Protein AF-A0AAN7VJ50-F1 (afdb_monomer)

InterPro domains:
  IPR027806 Harbinger transposase-derived nuclease domain [PF13359] (2-103)

Foldseek 3Di:
DDDDDPDDDDPVNCLCPDPNVVCVVVVNNFDQFDADVPDPDRDGDDPDDVVCVVVVVVVVVVVVVVVLVLVVLCVVPVVSVDPDPDDPVCVVVVVVVSVVVVVVVVVVVCVVPPPVVCVVVVVVVVCVPPDDD

Organism: NCBI:txid417401

Solvent-accessible surface area (backbone atoms only — not comparable to full-atom values): 8262 Å² total; per-residue (Å²): 136,90,84,84,83,86,83,90,74,55,71,67,58,51,39,60,71,31,74,65,34,47,28,51,77,68,59,65,66,41,70,77,66,51,64,45,92,96,46,92,57,69,48,78,68,69,90,78,55,74,80,53,49,59,54,52,51,52,51,55,50,52,49,52,54,51,49,58,51,50,51,53,48,30,72,76,38,62,70,69,75,45,92,71,97,66,60,80,88,53,48,60,57,53,52,52,50,51,52,53,49,51,51,50,56,47,53,57,46,39,75,70,64,40,71,72,56,52,58,54,55,49,50,48,60,60,52,75,57,84,78,82,133

Radius of gyration: 24.89 Å; Cα contacts (8 Å, |Δi|>4): 48; chains: 1; bounding box: 64×30×52 Å

Secondary structure (DSSP, 8-state):
------SS--HHHHHHHSHHHHHHHTT-SSPPPEEPTT---EEPP----HHHHHHHHHHHHHHHHHHHHHHHHHHH-GGGGS-----HHHHHHHHHHHHHHHHHHHHHHHHHH-HHHHHHHHHHHHHSS----

pLDDT: mean 70.0, std 12.89, range [34.59, 89.75]

Mean predicted aligned error: 17.77 Å

Sequence (133 aa):
MDVGSYGKEDDAGIFQRSTLGKMFNNGTLLPPPRKLPNSDCVLPHVFVDNSNAIFNYRLCRARRTSENTFDLLAQVFRIIYTPINLLPETVDDVIIVSCCFHNLLRDAYISKAGPSYYHEHYQTLCKIHPQTI

Structure (mmCIF, N/CA/C/O backbone):
data_AF-A0AAN7VJ50-F1
#
_entry.id   AF-A0AAN7VJ50-F1
#
loop_
_atom_site.group_PDB
_atom_site.id
_atom_site.type_symbol
_atom_site.label_atom_id
_atom_site.label_alt_id
_atom_site.label_comp_id
_atom_site.label_asym_id
_atom_site.label_entity_id
_atom_site.label_seq_id
_atom_site.pdbx_PDB_ins_code
_atom_site.Cartn_x
_atom_site.Cartn_y
_atom_site.Cartn_z
_atom_site.occupancy
_atom_site.B_iso_or_equiv
_atom_site.auth_seq_id
_atom_site.auth_comp_id
_atom_site.auth_asym_id
_atom_site.auth_atom_id
_atom_site.pdbx_PDB_model_num
ATOM 1 N N . MET A 1 1 ? -29.283 -15.194 29.850 1.00 37.16 1 MET A N 1
ATOM 2 C CA . MET A 1 1 ? -29.017 -15.455 28.424 1.00 37.16 1 MET A CA 1
ATOM 3 C C . MET A 1 1 ? -30.372 -15.607 27.780 1.00 37.16 1 MET A C 1
ATOM 5 O O . MET A 1 1 ? -31.016 -16.619 28.010 1.00 37.16 1 MET A O 1
ATOM 9 N N . ASP A 1 2 ? -30.847 -14.550 27.136 1.00 34.59 2 ASP A N 1
ATOM 10 C CA . ASP A 1 2 ? -32.119 -14.572 26.419 1.00 34.59 2 ASP A CA 1
ATOM 11 C C . ASP A 1 2 ? -31.796 -15.028 24.994 1.00 34.59 2 ASP A C 1
ATOM 13 O O . ASP A 1 2 ? -31.048 -14.354 24.285 1.00 34.59 2 ASP A O 1
ATOM 17 N N . VAL A 1 3 ? -32.211 -16.242 24.641 1.00 47.03 3 VAL A N 1
ATOM 18 C CA . VAL A 1 3 ? -31.914 -16.862 23.346 1.00 47.03 3 VAL A CA 1
ATOM 19 C C . VAL A 1 3 ? -33.239 -17.074 22.635 1.00 47.03 3 VAL A C 1
ATOM 21 O O . VAL A 1 3 ? -33.975 -18.003 22.960 1.00 47.03 3 VAL A O 1
ATOM 24 N N . GLY A 1 4 ? -33.514 -16.218 21.651 1.00 46.88 4 GLY A N 1
ATOM 25 C CA . GLY A 1 4 ? -34.553 -16.447 20.654 1.00 46.88 4 GLY A CA 1
ATOM 26 C C . GLY A 1 4 ? -35.473 -15.255 20.416 1.00 46.88 4 GLY A C 1
ATOM 27 O O . GLY A 1 4 ? -36.472 -15.091 21.109 1.00 46.88 4 GLY A O 1
ATOM 28 N N . SER A 1 5 ? -35.220 -14.507 19.343 1.00 46.22 5 SER A N 1
ATOM 29 C CA . SER A 1 5 ? -36.291 -13.865 18.578 1.00 46.22 5 SER A CA 1
ATOM 30 C C . SER A 1 5 ? -36.477 -14.636 17.266 1.00 46.22 5 SER A C 1
ATOM 32 O O . SER A 1 5 ? -35.556 -14.823 16.474 1.00 46.22 5 SER A O 1
ATOM 34 N N . TYR A 1 6 ? -37.685 -15.168 17.076 1.00 52.06 6 TYR A N 1
ATOM 35 C CA . TYR A 1 6 ? -38.112 -15.874 15.871 1.00 52.06 6 TYR A CA 1
ATOM 36 C C . TYR A 1 6 ? -38.415 -14.850 14.769 1.00 52.06 6 TYR A C 1
ATOM 38 O O . TYR A 1 6 ? -39.388 -14.115 14.884 1.00 52.06 6 TYR A O 1
ATOM 46 N N . GLY A 1 7 ? -37.605 -14.847 13.707 1.00 56.81 7 GLY A N 1
ATOM 47 C CA . GLY A 1 7 ? -37.962 -14.418 12.348 1.00 56.81 7 GLY A CA 1
ATOM 48 C C . GLY A 1 7 ? -38.482 -12.983 12.147 1.00 56.81 7 GLY A C 1
ATOM 49 O O . GLY A 1 7 ? -39.635 -12.694 12.448 1.00 56.81 7 GLY A O 1
ATOM 50 N N . LYS A 1 8 ? -37.677 -12.172 11.435 1.00 56.34 8 LYS A N 1
ATOM 51 C CA . LYS A 1 8 ? -37.938 -10.827 10.847 1.00 56.34 8 LYS A CA 1
ATOM 52 C C . LYS A 1 8 ? -37.387 -9.601 11.583 1.00 56.34 8 LYS A C 1
ATOM 54 O O . LYS A 1 8 ? -37.680 -8.487 11.157 1.00 56.34 8 LYS A O 1
ATOM 59 N N . GLU A 1 9 ? -36.562 -9.759 12.609 1.00 60.66 9 GLU A N 1
ATOM 60 C CA . GLU A 1 9 ? -35.794 -8.630 13.150 1.00 60.66 9 GLU A CA 1
ATOM 61 C C . GLU A 1 9 ? -34.335 -8.740 12.698 1.00 60.66 9 GLU A C 1
ATOM 63 O O . GLU A 1 9 ? -33.707 -9.775 12.895 1.00 60.66 9 GLU A O 1
ATOM 68 N N . ASP A 1 10 ? -33.833 -7.689 12.042 1.00 65.44 10 ASP A N 1
ATOM 69 C CA . ASP A 1 10 ? -32.419 -7.548 11.682 1.00 65.44 10 ASP A CA 1
ATOM 70 C C . ASP A 1 10 ? -31.571 -7.374 12.954 1.00 65.44 10 ASP A C 1
ATOM 72 O O . ASP A 1 10 ? -32.044 -6.816 13.955 1.00 65.44 10 ASP A O 1
ATOM 76 N N . ASP A 1 11 ? -30.312 -7.806 12.908 1.00 62.66 11 ASP A N 1
ATOM 77 C CA . ASP A 1 11 ? -29.373 -7.752 14.033 1.00 62.66 11 ASP A CA 1
ATOM 78 C C . ASP A 1 11 ? -29.239 -6.320 14.577 1.00 62.66 11 ASP A C 1
ATOM 80 O O . ASP A 1 11 ? -29.097 -6.112 15.784 1.00 62.66 11 ASP A O 1
ATOM 84 N N . ALA A 1 12 ? -29.391 -5.315 13.708 1.00 67.06 12 ALA A N 1
ATOM 85 C CA . ALA A 1 12 ? -29.425 -3.902 14.076 1.00 67.06 12 ALA A CA 1
ATOM 86 C C . ALA A 1 12 ? -30.619 -3.534 14.983 1.00 67.06 12 ALA A C 1
ATOM 88 O O . ALA A 1 12 ? -30.456 -2.806 15.967 1.00 67.06 12 ALA A O 1
ATOM 89 N N . GLY A 1 13 ? -31.815 -4.056 14.691 1.00 73.50 13 GLY A N 1
ATOM 90 C CA . GLY A 1 13 ? -33.026 -3.802 15.479 1.00 73.50 13 GLY A CA 1
ATOM 91 C C . GLY A 1 13 ? -32.992 -4.505 16.838 1.00 73.50 13 GLY A C 1
ATOM 92 O O . GLY A 1 13 ? -33.373 -3.921 17.859 1.00 73.50 13 GLY A O 1
ATOM 93 N N . ILE A 1 14 ? -32.458 -5.729 16.867 1.00 74.31 14 ILE A N 1
ATOM 94 C CA . ILE A 1 14 ? -32.229 -6.491 18.101 1.00 74.31 14 ILE A CA 1
ATOM 95 C C . ILE A 1 14 ? -31.185 -5.777 18.962 1.00 74.31 14 ILE A C 1
ATOM 97 O O . ILE A 1 14 ? -31.412 -5.556 20.155 1.00 74.31 14 ILE A O 1
ATOM 101 N N . PHE A 1 15 ? -30.077 -5.335 18.358 1.00 75.50 15 PHE A N 1
ATOM 102 C CA . PHE A 1 15 ? -29.027 -4.591 19.047 1.00 75.50 15 PHE A CA 1
ATOM 103 C C . PHE A 1 15 ? -29.586 -3.329 19.704 1.00 75.50 15 PHE A C 1
ATOM 105 O O . PHE A 1 15 ? -29.412 -3.156 20.910 1.00 75.50 15 PHE A O 1
ATOM 112 N N . GLN A 1 16 ? -30.339 -2.504 18.972 1.00 76.25 16 GLN A N 1
ATOM 113 C CA . GLN A 1 16 ? -30.876 -1.236 19.477 1.00 76.25 16 GLN A CA 1
ATOM 114 C C . GLN A 1 16 ? -31.859 -1.410 20.650 1.00 76.25 16 GLN A C 1
ATOM 116 O O . GLN A 1 16 ? -31.943 -0.554 21.533 1.00 76.25 16 GLN A O 1
ATOM 121 N N . ARG A 1 17 ? -32.591 -2.531 20.692 1.00 74.69 17 ARG A N 1
ATOM 122 C CA . ARG A 1 17 ? -33.550 -2.845 21.767 1.00 74.69 17 ARG A CA 1
ATOM 123 C C . ARG A 1 17 ? -32.923 -3.591 22.942 1.00 74.69 17 ARG A C 1
ATOM 125 O O . ARG A 1 17 ? -33.466 -3.521 24.053 1.00 74.69 17 ARG A O 1
ATOM 132 N N . SER A 1 18 ? -31.806 -4.279 22.711 1.00 76.38 18 SER A N 1
ATOM 133 C CA . SER A 1 18 ? -31.087 -5.043 23.725 1.00 76.38 18 SER A CA 1
ATOM 134 C C . SER A 1 18 ? -30.567 -4.149 24.852 1.00 76.38 18 SER A C 1
ATOM 136 O O . SER A 1 18 ? -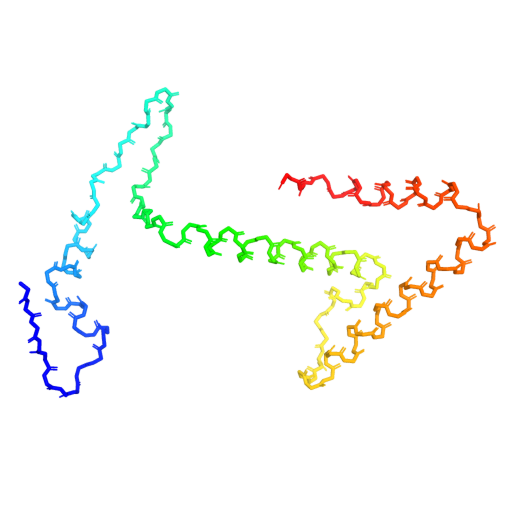30.301 -2.956 24.682 1.00 76.38 18 SER A O 1
ATOM 138 N N . THR A 1 19 ? -30.379 -4.745 26.028 1.00 76.81 19 THR A N 1
ATOM 139 C CA . THR A 1 19 ? -29.742 -4.078 27.172 1.00 76.81 19 THR A CA 1
ATOM 140 C C . THR A 1 19 ? -28.363 -3.536 26.791 1.00 76.81 19 THR A C 1
ATOM 142 O O . THR A 1 19 ? -28.011 -2.429 27.185 1.00 76.81 19 THR A O 1
ATOM 145 N N . LEU A 1 20 ? -27.627 -4.272 25.952 1.00 76.00 20 LEU A N 1
ATOM 146 C CA . LEU A 1 20 ? -26.312 -3.885 25.452 1.00 76.00 20 LEU A CA 1
ATOM 147 C C . LEU A 1 20 ? -26.372 -2.618 24.585 1.00 76.00 20 LEU A C 1
ATOM 149 O O . LEU A 1 20 ? -25.625 -1.677 24.840 1.00 76.00 20 LEU A O 1
ATOM 153 N N . GLY A 1 21 ? -27.282 -2.551 23.609 1.00 78.69 21 GLY A N 1
ATOM 154 C CA . GLY A 1 21 ? -27.428 -1.371 22.749 1.00 78.69 21 GLY A CA 1
ATOM 155 C C . GLY A 1 21 ? -27.936 -0.141 23.497 1.00 78.69 21 GLY A C 1
ATOM 156 O O . GLY A 1 21 ? -27.475 0.969 23.235 1.00 78.69 21 GLY A O 1
ATOM 157 N N . LYS A 1 22 ? -28.801 -0.322 24.505 1.00 80.31 22 LYS A N 1
ATOM 158 C CA . LYS A 1 22 ? -29.202 0.768 25.415 1.00 80.31 22 LYS A CA 1
ATOM 159 C C . LYS A 1 22 ? -28.015 1.295 26.225 1.00 80.31 22 LYS A C 1
ATOM 161 O O . LYS A 1 22 ? -27.854 2.504 26.344 1.00 80.31 22 LYS A O 1
ATOM 166 N N . MET A 1 23 ? -27.163 0.412 26.751 1.00 73.25 23 MET A N 1
ATOM 167 C CA . MET A 1 23 ? -25.948 0.803 27.481 1.00 73.25 23 MET A CA 1
ATOM 168 C C . MET A 1 23 ? -24.908 1.463 26.566 1.00 73.25 23 MET A C 1
ATOM 170 O O . MET A 1 23 ? -24.229 2.397 26.991 1.00 73.25 23 MET A O 1
ATOM 174 N N . PHE A 1 24 ? -24.808 1.021 25.307 1.00 74.88 24 PHE A N 1
ATOM 175 C CA . PHE A 1 24 ? -23.953 1.638 24.290 1.00 74.88 24 PHE A CA 1
ATOM 176 C C . PHE A 1 24 ? -24.404 3.072 23.986 1.00 74.88 24 PHE A C 1
ATOM 178 O O . PHE A 1 24 ? -23.608 4.002 24.086 1.00 74.88 24 PHE A O 1
ATOM 185 N N . ASN A 1 25 ? -25.694 3.265 23.693 1.00 73.19 25 ASN A N 1
ATOM 186 C CA . ASN A 1 25 ? -26.246 4.575 23.338 1.00 73.19 25 ASN A CA 1
ATOM 187 C C . ASN A 1 25 ? -26.244 5.562 24.518 1.00 73.19 25 ASN A C 1
ATOM 189 O O . ASN A 1 25 ? -26.093 6.764 24.329 1.00 73.19 25 ASN A O 1
ATOM 193 N N . ASN A 1 26 ? -26.365 5.049 25.745 1.00 73.88 26 ASN A N 1
ATOM 194 C CA . ASN A 1 26 ? -26.297 5.851 26.966 1.00 73.88 26 ASN A CA 1
ATOM 195 C C . ASN A 1 26 ? -24.855 6.107 27.444 1.00 73.88 26 ASN A C 1
ATOM 197 O O . ASN A 1 26 ? -24.668 6.738 28.482 1.00 73.88 26 ASN A O 1
ATOM 201 N N . GLY A 1 27 ? -23.836 5.598 26.738 1.00 67.00 27 GLY A N 1
ATOM 202 C CA . GLY A 1 27 ? -22.425 5.780 27.094 1.00 67.00 27 GLY A CA 1
ATOM 203 C C . GLY A 1 27 ? -21.995 5.096 28.399 1.00 67.00 27 GLY A C 1
ATOM 204 O O . GLY A 1 27 ? -20.902 5.362 28.887 1.00 67.00 27 GLY A O 1
ATOM 205 N N . THR A 1 28 ? -22.827 4.220 28.972 1.00 70.19 28 THR A N 1
ATOM 206 C CA . THR A 1 28 ? -22.543 3.485 30.219 1.00 70.19 28 THR A CA 1
ATOM 207 C C . THR A 1 28 ? -21.895 2.126 29.980 1.00 70.19 28 THR A C 1
ATOM 209 O O . THR A 1 28 ? -21.476 1.468 30.931 1.00 70.19 28 THR A O 1
ATOM 212 N N . LEU A 1 29 ? -21.818 1.692 28.718 1.00 70.25 29 LEU A N 1
ATOM 213 C CA . LEU A 1 29 ? -21.200 0.423 28.343 1.00 70.25 29 LEU A CA 1
ATOM 214 C C . LEU A 1 29 ? -19.699 0.392 28.648 1.00 70.25 29 LEU A C 1
ATOM 216 O O . LEU A 1 29 ? -19.145 -0.660 28.960 1.00 70.25 29 LEU A O 1
ATOM 220 N N . LEU A 1 30 ? -19.047 1.545 28.546 1.00 65.62 30 LEU A N 1
ATOM 221 C CA . LEU A 1 30 ? -17.630 1.698 28.814 1.00 65.62 30 LEU A CA 1
ATOM 222 C C . LEU A 1 30 ? -17.451 2.466 30.122 1.00 65.62 30 LEU A C 1
ATOM 224 O O . LEU A 1 30 ? -18.190 3.422 30.375 1.00 65.62 30 LEU A O 1
ATOM 228 N N . PRO A 1 31 ? -16.481 2.081 30.969 1.00 66.44 31 PRO A N 1
ATOM 229 C CA . PRO A 1 31 ? -16.127 2.901 32.113 1.00 66.44 31 PRO A CA 1
ATOM 230 C C . PRO A 1 31 ? -15.755 4.312 31.631 1.00 66.44 31 PRO A C 1
ATOM 232 O O . PRO A 1 31 ? -15.199 4.460 30.537 1.00 66.44 31 PRO A O 1
ATOM 235 N N . PRO A 1 32 ? -16.048 5.359 32.422 1.00 66.50 32 PRO A N 1
ATOM 236 C CA . PRO A 1 32 ? -15.724 6.722 32.037 1.00 66.50 32 PRO A CA 1
ATOM 237 C C . PRO A 1 32 ? -14.217 6.845 31.751 1.00 66.50 32 PRO A C 1
ATOM 239 O O . PRO A 1 32 ? -13.413 6.195 32.439 1.00 66.50 32 PRO A O 1
ATOM 242 N N . PRO A 1 33 ? -13.818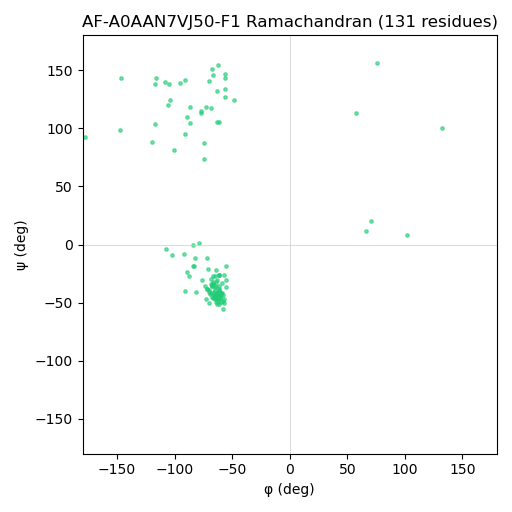 7.648 30.745 1.00 66.06 33 PRO A N 1
ATOM 243 C CA . PRO A 1 33 ? -12.418 7.835 30.382 1.00 66.06 33 PRO A CA 1
ATOM 244 C C . PRO A 1 33 ? -11.566 8.128 31.622 1.00 66.06 33 PRO A C 1
ATOM 246 O O . PRO A 1 33 ? -11.866 9.033 32.401 1.00 66.06 33 PRO A O 1
ATOM 249 N N . ARG A 1 34 ? -10.520 7.326 31.838 1.00 66.19 34 ARG A N 1
ATOM 250 C CA . ARG A 1 34 ? -9.625 7.441 32.998 1.00 66.19 34 ARG A CA 1
ATOM 251 C C . ARG A 1 34 ? -8.227 7.766 32.492 1.00 66.19 34 ARG A C 1
ATOM 253 O O . ARG A 1 34 ? -7.787 7.172 31.511 1.00 66.19 34 ARG A O 1
ATOM 260 N N . LYS A 1 35 ? -7.528 8.679 33.172 1.00 65.00 35 LYS A N 1
ATOM 261 C CA . LYS A 1 35 ? -6.105 8.934 32.913 1.00 65.00 35 LYS A CA 1
ATOM 262 C C . LYS A 1 35 ? -5.314 7.634 33.064 1.00 65.00 35 LYS A C 1
ATOM 264 O O . LYS A 1 35 ? -5.517 6.903 34.039 1.00 65.00 35 LYS A O 1
ATOM 269 N N . LEU A 1 36 ? -4.432 7.348 32.112 1.00 61.19 36 LEU A N 1
ATOM 270 C CA . LEU A 1 36 ? -3.507 6.230 32.255 1.00 61.19 36 LEU A CA 1
ATOM 271 C C . LEU A 1 36 ? -2.516 6.514 33.390 1.00 61.19 36 LEU A C 1
ATOM 273 O O . LEU A 1 36 ? -2.127 7.667 33.592 1.00 61.19 36 LEU A O 1
ATOM 277 N N . PRO A 1 37 ? -2.080 5.485 34.134 1.00 65.75 37 PRO A N 1
ATOM 278 C CA . PRO A 1 37 ? -0.976 5.657 35.066 1.00 65.75 37 PRO A CA 1
ATOM 279 C C . PRO A 1 37 ? 0.248 6.197 34.303 1.00 65.75 37 PRO A C 1
ATOM 281 O O . PRO A 1 37 ? 0.645 5.629 33.288 1.00 65.75 37 PRO A O 1
ATOM 284 N N . ASN A 1 38 ? 0.820 7.304 34.790 1.00 60.03 38 ASN A N 1
ATOM 285 C CA . ASN A 1 38 ? 1.974 8.032 34.230 1.00 60.03 38 ASN A CA 1
ATOM 286 C C . ASN A 1 38 ? 1.757 8.808 32.914 1.00 60.03 38 ASN A C 1
ATOM 288 O O . ASN A 1 38 ? 2.735 9.133 32.241 1.00 60.03 38 ASN A O 1
ATOM 292 N N . SER A 1 39 ? 0.522 9.148 32.533 1.00 64.94 39 SER A N 1
ATOM 293 C CA . SER A 1 39 ? 0.279 10.023 31.377 1.00 64.94 39 SER A CA 1
ATOM 294 C C . SER A 1 39 ? -0.952 10.912 31.568 1.00 64.94 39 SER A C 1
ATOM 296 O O . SER A 1 39 ? -1.966 10.483 32.116 1.00 64.94 39 SER A O 1
ATOM 298 N N . ASP A 1 40 ? -0.886 12.150 31.074 1.00 69.19 40 ASP A N 1
ATOM 299 C CA . ASP A 1 40 ? -2.028 13.073 31.034 1.00 69.19 40 ASP A CA 1
ATOM 300 C C . ASP A 1 40 ? -3.004 12.792 29.881 1.00 69.19 40 ASP A C 1
ATOM 302 O O . ASP A 1 40 ? -4.021 13.474 29.739 1.00 69.19 40 ASP A O 1
ATOM 306 N N . CYS A 1 41 ? -2.742 11.763 29.074 1.00 49.59 41 CYS A N 1
ATOM 307 C CA . CYS A 1 41 ? -3.636 11.350 28.005 1.00 49.59 41 CYS A CA 1
ATOM 308 C C . CYS A 1 41 ? -4.891 10.669 28.576 1.00 49.59 41 CYS A C 1
ATOM 310 O O . CYS A 1 41 ? -4.829 9.614 29.212 1.00 49.59 41 CYS A O 1
ATOM 312 N N . VAL A 1 42 ? -6.054 11.266 28.311 1.00 58.66 42 VAL A N 1
ATOM 313 C CA . VAL A 1 42 ? -7.363 10.645 28.536 1.00 58.66 42 VAL A CA 1
ATOM 314 C C . VAL A 1 42 ? -7.706 9.844 27.283 1.00 58.66 42 VAL A C 1
ATOM 316 O O . VAL A 1 42 ? -8.036 10.426 26.253 1.00 58.66 42 VAL A O 1
ATOM 319 N N . LEU A 1 43 ? -7.596 8.516 27.352 1.00 56.38 43 LEU A N 1
ATOM 320 C CA . LEU A 1 43 ? -7.999 7.641 26.250 1.00 56.38 43 LEU A CA 1
ATOM 321 C C . LEU A 1 43 ? -9.434 7.134 26.467 1.00 56.38 43 LEU A C 1
ATOM 323 O O . LEU A 1 43 ? -9.791 6.782 27.598 1.00 56.38 43 LEU A O 1
ATOM 327 N N . PRO A 1 44 ? -10.265 7.075 25.409 1.00 59.62 44 PRO A N 1
ATOM 328 C CA . PRO A 1 44 ? -11.519 6.343 25.470 1.00 59.62 44 PRO A CA 1
ATOM 329 C C . PRO A 1 44 ? -11.204 4.862 25.706 1.00 59.62 44 PRO A C 1
ATOM 331 O O . PRO A 1 44 ? -10.337 4.290 25.045 1.00 59.62 44 PRO A O 1
ATOM 334 N N . HIS A 1 45 ? -11.885 4.239 26.668 1.00 63.09 45 HIS A N 1
ATOM 335 C CA . HIS A 1 45 ? -11.760 2.799 26.882 1.00 63.09 45 HIS A CA 1
ATOM 336 C C . HIS A 1 45 ? -12.383 2.096 25.683 1.00 63.09 45 HIS A C 1
ATOM 338 O O . HIS A 1 45 ? -13.563 2.271 25.414 1.00 63.09 45 HIS A O 1
ATOM 344 N N . VAL A 1 46 ? -11.591 1.341 24.931 1.00 62.34 46 VAL A N 1
ATOM 345 C CA . VAL A 1 46 ? -12.080 0.553 23.797 1.00 62.34 46 VAL A CA 1
ATOM 346 C C . VAL A 1 46 ? -12.103 -0.906 24.231 1.00 62.34 46 VAL A C 1
ATOM 348 O O . VAL A 1 46 ? -11.175 -1.369 24.895 1.00 62.34 46 VAL A O 1
ATOM 351 N N . PHE A 1 47 ? -13.155 -1.641 23.870 1.00 58.47 47 PHE A N 1
ATOM 352 C CA . PHE A 1 47 ? -13.170 -3.090 24.041 1.00 58.47 47 PHE A CA 1
ATOM 353 C C . PHE A 1 47 ? -12.065 -3.704 23.180 1.00 58.47 47 PHE A C 1
ATOM 355 O O . PHE A 1 47 ? -12.180 -3.774 21.959 1.00 58.47 47 PHE A O 1
ATOM 362 N N . VAL A 1 48 ? -10.981 -4.134 23.821 1.00 59.72 48 VAL A N 1
ATOM 363 C CA . VAL A 1 48 ? -9.937 -4.922 23.168 1.00 59.72 48 VAL A CA 1
ATOM 364 C C . VAL A 1 48 ? -10.308 -6.386 23.343 1.00 59.72 48 VAL A C 1
ATOM 366 O O . VAL A 1 48 ? -10.035 -6.996 24.374 1.00 59.72 48 VAL A O 1
ATOM 369 N N . ASP A 1 49 ? -10.970 -6.947 22.337 1.00 60.41 49 ASP A N 1
ATOM 370 C CA . ASP A 1 49 ? -11.120 -8.391 22.236 1.00 60.41 49 ASP A CA 1
ATOM 371 C C . ASP A 1 49 ? -9.798 -8.991 21.729 1.00 60.41 49 ASP A C 1
ATOM 373 O O . ASP A 1 49 ? -9.348 -8.721 20.611 1.00 60.41 49 ASP A O 1
ATOM 377 N N . ASN A 1 50 ? -9.153 -9.793 22.575 1.00 62.56 50 ASN A N 1
ATOM 378 C CA . ASN A 1 50 ? -7.845 -10.391 22.306 1.00 62.56 50 ASN A CA 1
ATOM 379 C C . ASN A 1 50 ? -7.858 -11.316 21.075 1.00 62.56 50 ASN A C 1
ATOM 381 O O . ASN A 1 50 ? -6.829 -11.480 20.418 1.00 62.56 50 ASN A O 1
ATOM 385 N N . SER A 1 51 ? -9.014 -11.893 20.730 1.00 61.31 51 SER A N 1
ATOM 386 C CA . SER A 1 51 ? -9.165 -12.727 19.531 1.00 61.31 51 SER A CA 1
ATOM 387 C C . SER A 1 51 ? -9.047 -11.906 18.236 1.00 61.31 51 SER A C 1
ATOM 389 O O . SER A 1 51 ? -8.443 -12.346 17.255 1.00 61.31 51 SER A O 1
ATOM 391 N N . ASN A 1 52 ? -9.517 -10.658 18.271 1.00 64.56 52 ASN A N 1
ATOM 392 C CA . ASN A 1 52 ? -9.501 -9.728 17.148 1.00 64.56 52 ASN A CA 1
ATOM 393 C C . ASN A 1 52 ? -8.164 -8.985 17.000 1.00 64.56 52 ASN A C 1
ATOM 395 O O . ASN A 1 52 ? -7.849 -8.487 15.919 1.00 64.56 52 ASN A O 1
ATOM 399 N N . ALA A 1 53 ? -7.327 -8.949 18.041 1.00 74.00 53 ALA A N 1
ATOM 400 C CA . ALA A 1 53 ? -6.027 -8.276 18.001 1.00 74.00 53 ALA A CA 1
ATOM 401 C C . ALA A 1 53 ? -5.067 -8.896 16.966 1.00 74.00 53 ALA A C 1
ATOM 403 O O . ALA A 1 53 ? -4.403 -8.173 16.221 1.00 74.00 53 ALA A O 1
ATOM 404 N N . ILE A 1 54 ? -5.023 -10.230 16.871 1.00 78.06 54 ILE A N 1
ATOM 405 C CA . ILE A 1 54 ? -4.158 -10.939 15.911 1.00 78.06 54 ILE A CA 1
ATOM 406 C C . ILE A 1 54 ? -4.651 -10.726 14.477 1.00 78.06 54 ILE A C 1
ATOM 408 O O . ILE A 1 54 ? -3.840 -10.489 13.577 1.00 78.06 54 ILE A O 1
ATOM 412 N N . PHE A 1 55 ? -5.967 -10.790 14.260 1.00 82.12 55 PHE A N 1
ATOM 413 C CA . PHE A 1 55 ? -6.574 -10.516 12.958 1.00 82.12 55 PHE A CA 1
ATOM 414 C C . PHE A 1 55 ? -6.287 -9.078 12.511 1.00 82.12 55 PHE A C 1
ATOM 416 O O . PHE A 1 55 ? -5.729 -8.874 11.434 1.00 82.12 55 PHE A O 1
ATOM 423 N N . ASN A 1 56 ? -6.554 -8.097 13.376 1.00 79.69 56 ASN A N 1
ATOM 424 C CA . ASN A 1 56 ? -6.306 -6.684 13.096 1.00 79.69 56 ASN A CA 1
ATOM 425 C C . ASN A 1 56 ? -4.822 -6.404 12.837 1.00 79.69 56 ASN A C 1
ATOM 427 O O . ASN A 1 56 ? -4.487 -5.685 11.901 1.00 79.69 56 ASN A O 1
ATOM 431 N N . TYR A 1 57 ? -3.912 -7.023 13.595 1.00 83.81 57 TYR A N 1
ATOM 432 C CA . TYR A 1 57 ? -2.476 -6.906 13.339 1.00 83.81 57 TYR A CA 1
ATOM 433 C C . TYR A 1 57 ? -2.090 -7.432 11.947 1.00 83.81 57 TYR A C 1
ATOM 435 O O . TYR A 1 57 ? -1.352 -6.767 11.214 1.00 83.81 57 TYR A O 1
ATOM 443 N N . ARG A 1 58 ? -2.602 -8.608 11.558 1.00 84.94 58 ARG A N 1
ATOM 444 C CA . ARG A 1 58 ? -2.351 -9.200 10.234 1.00 84.94 58 ARG A CA 1
ATOM 445 C C . ARG A 1 58 ? -2.929 -8.338 9.115 1.00 84.94 58 ARG A C 1
ATOM 447 O O . ARG A 1 58 ? -2.230 -8.093 8.134 1.00 84.94 58 ARG A O 1
ATOM 454 N N . LEU A 1 59 ? -4.149 -7.836 9.289 1.00 83.50 59 LEU A N 1
ATOM 455 C CA . LEU A 1 59 ? -4.812 -6.952 8.334 1.00 83.50 59 LEU A CA 1
ATOM 456 C C . LEU A 1 59 ? -4.037 -5.640 8.153 1.00 83.50 59 LEU A C 1
ATOM 458 O O . LEU A 1 59 ? -3.708 -5.268 7.029 1.00 83.50 59 LEU A O 1
ATOM 462 N N . CYS A 1 60 ? -3.649 -4.981 9.248 1.00 85.38 60 CYS A N 1
ATOM 463 C CA . CYS A 1 60 ? -2.831 -3.767 9.206 1.00 85.38 60 CYS A CA 1
ATOM 464 C C . CYS A 1 60 ? -1.464 -4.010 8.555 1.00 85.38 60 CYS A C 1
ATOM 466 O O . CYS A 1 60 ? -0.940 -3.139 7.864 1.00 85.38 60 CYS A O 1
ATOM 468 N N . ARG A 1 61 ? -0.857 -5.184 8.766 1.00 81.19 61 ARG A N 1
ATOM 469 C CA . ARG A 1 61 ? 0.404 -5.553 8.113 1.00 81.19 61 ARG A CA 1
ATOM 470 C C . ARG A 1 61 ? 0.225 -5.750 6.607 1.00 81.19 61 ARG A C 1
ATOM 472 O O . ARG A 1 61 ? 1.023 -5.205 5.856 1.00 81.19 61 ARG A O 1
ATOM 479 N N . ALA A 1 62 ? -0.823 -6.453 6.176 1.00 81.44 62 ALA A N 1
ATOM 480 C CA . ALA A 1 62 ? -1.142 -6.620 4.759 1.00 81.44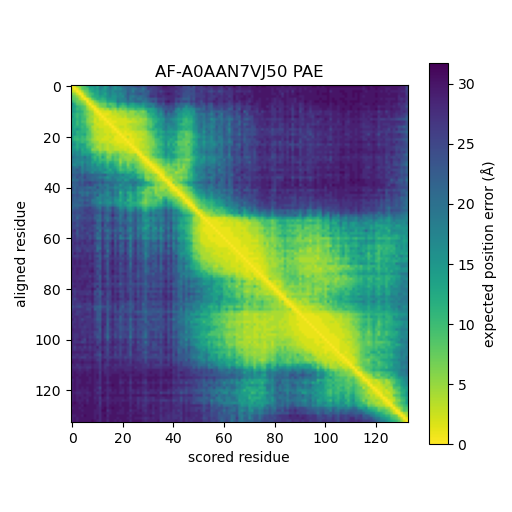 62 ALA A CA 1
ATOM 481 C C . ALA A 1 62 ? -1.404 -5.268 4.074 1.00 81.44 62 ALA A C 1
ATOM 483 O O . ALA A 1 62 ? -0.818 -4.998 3.028 1.00 81.44 62 ALA A O 1
ATOM 484 N N . ARG A 1 63 ? -2.186 -4.385 4.716 1.00 85.12 63 ARG A N 1
ATOM 485 C CA . ARG A 1 63 ? -2.465 -3.027 4.225 1.00 85.12 63 ARG A CA 1
ATOM 486 C C . ARG A 1 63 ? -1.184 -2.216 4.038 1.00 85.12 63 ARG A C 1
ATOM 488 O O . ARG A 1 63 ? -0.960 -1.683 2.958 1.00 85.12 63 ARG A O 1
ATOM 495 N N . ARG A 1 64 ? -0.304 -2.202 5.047 1.00 84.56 64 ARG A N 1
ATOM 496 C CA . ARG A 1 64 ? 1.002 -1.527 4.958 1.00 84.56 64 ARG A CA 1
ATOM 497 C C . ARG A 1 64 ? 1.858 -2.076 3.818 1.00 84.56 64 ARG A C 1
ATOM 499 O O . ARG A 1 64 ? 2.482 -1.306 3.101 1.00 84.56 64 ARG A O 1
ATOM 506 N N . THR A 1 65 ? 1.880 -3.395 3.618 1.00 81.62 65 THR A N 1
ATOM 507 C CA . THR A 1 65 ? 2.617 -4.004 2.501 1.00 81.62 65 THR A CA 1
ATOM 508 C C . THR A 1 65 ? 2.057 -3.575 1.144 1.00 81.62 65 THR A C 1
ATOM 510 O O . THR A 1 65 ? 2.842 -3.228 0.261 1.00 81.62 65 THR A O 1
ATOM 513 N N . SER A 1 66 ? 0.729 -3.555 0.971 1.00 82.56 66 SER A N 1
ATOM 514 C CA . SER A 1 66 ? 0.123 -3.061 -0.271 1.00 82.56 66 SER A CA 1
ATOM 515 C C . SER A 1 66 ? 0.408 -1.575 -0.486 1.00 82.56 66 SER A C 1
ATOM 517 O O . SER A 1 66 ? 0.851 -1.208 -1.566 1.00 82.56 66 SER A O 1
ATOM 519 N N . GLU A 1 67 ? 0.253 -0.737 0.541 1.00 79.38 67 GLU A N 1
ATOM 520 C CA . GLU A 1 67 ? 0.494 0.710 0.455 1.00 79.38 67 GLU A CA 1
ATOM 521 C C . GLU A 1 67 ? 1.935 1.023 0.063 1.00 79.38 67 GLU A C 1
ATOM 523 O O . GLU A 1 67 ? 2.153 1.704 -0.932 1.00 79.38 67 GLU A O 1
ATOM 528 N N . ASN A 1 68 ? 2.915 0.418 0.739 1.00 78.56 68 ASN A N 1
ATOM 529 C CA . ASN A 1 68 ? 4.327 0.601 0.402 1.00 78.56 68 ASN A CA 1
ATOM 530 C C . ASN A 1 68 ? 4.646 0.182 -1.044 1.00 78.56 68 ASN A C 1
ATOM 532 O O . ASN A 1 68 ? 5.521 0.760 -1.686 1.00 78.56 68 ASN A O 1
ATOM 536 N N . THR A 1 69 ? 3.947 -0.830 -1.565 1.00 81.06 69 THR A N 1
ATOM 537 C CA . THR A 1 69 ? 4.117 -1.286 -2.952 1.00 81.06 69 THR A CA 1
ATOM 538 C C . THR A 1 69 ? 3.520 -0.281 -3.936 1.00 81.06 69 THR A C 1
ATOM 540 O O . THR A 1 69 ? 4.179 0.094 -4.906 1.00 81.06 69 THR A O 1
ATOM 543 N N . PHE A 1 70 ? 2.298 0.190 -3.683 1.00 80.75 70 PHE A N 1
ATOM 544 C CA . PHE A 1 70 ? 1.638 1.180 -4.531 1.00 80.75 70 PHE A CA 1
ATOM 545 C C . PHE A 1 70 ? 2.328 2.544 -4.488 1.00 80.75 70 PHE A C 1
ATOM 547 O O . PHE A 1 70 ? 2.421 3.184 -5.529 1.00 80.75 70 PHE A O 1
ATOM 554 N N . ASP A 1 71 ? 2.889 2.952 -3.351 1.00 79.56 71 ASP A N 1
ATOM 555 C CA . ASP A 1 71 ? 3.663 4.191 -3.231 1.00 79.56 71 ASP A CA 1
ATOM 556 C C . ASP A 1 71 ? 4.937 4.150 -4.083 1.00 79.56 71 ASP A C 1
ATOM 558 O O . ASP A 1 71 ? 5.255 5.117 -4.777 1.00 79.56 71 ASP A O 1
ATOM 562 N N . LEU A 1 72 ? 5.650 3.017 -4.102 1.00 78.50 72 LEU A N 1
ATOM 563 C CA . LEU A 1 72 ? 6.798 2.830 -4.995 1.00 78.50 72 LEU A CA 1
ATOM 564 C C . LEU A 1 72 ? 6.371 2.831 -6.466 1.00 78.50 72 LEU A C 1
ATOM 566 O O . LEU A 1 72 ? 7.004 3.490 -7.294 1.00 78.50 72 LEU A O 1
ATOM 570 N N . LEU A 1 73 ? 5.283 2.129 -6.799 1.00 79.44 73 LEU A N 1
ATOM 571 C CA . LEU A 1 73 ? 4.745 2.126 -8.159 1.00 79.44 73 LEU A CA 1
ATOM 572 C C . LEU A 1 73 ? 4.305 3.527 -8.594 1.00 79.44 73 LEU A C 1
ATOM 574 O O . LEU A 1 73 ? 4.556 3.897 -9.734 1.00 79.44 73 LEU A O 1
ATOM 578 N N . ALA A 1 74 ? 3.715 4.328 -7.710 1.00 78.00 74 ALA A N 1
ATOM 579 C CA . ALA A 1 74 ? 3.226 5.667 -8.020 1.00 78.00 74 ALA A CA 1
ATOM 580 C C . ALA A 1 74 ? 4.354 6.712 -8.128 1.00 78.00 74 ALA A C 1
ATOM 582 O O . ALA A 1 74 ? 4.264 7.638 -8.940 1.00 78.00 74 ALA A O 1
ATOM 583 N N . GLN A 1 75 ? 5.456 6.537 -7.386 1.00 76.00 75 GLN A N 1
ATOM 584 C CA . GLN A 1 75 ? 6.686 7.320 -7.570 1.00 76.00 75 GLN A CA 1
ATOM 585 C C . GLN A 1 75 ? 7.335 7.069 -8.940 1.00 76.00 75 GLN A C 1
ATOM 587 O O . GLN A 1 75 ? 7.863 7.998 -9.552 1.00 76.00 75 GLN A O 1
ATOM 592 N N . VAL A 1 76 ? 7.278 5.829 -9.438 1.00 73.94 76 VAL A N 1
ATOM 593 C CA . VAL A 1 76 ? 7.823 5.449 -10.754 1.00 73.94 76 VAL A CA 1
ATOM 594 C C . VAL A 1 76 ? 6.845 5.799 -11.884 1.00 73.94 76 VAL A C 1
ATOM 596 O O . VAL A 1 76 ? 7.248 6.335 -12.917 1.00 73.94 76 VAL A O 1
ATOM 599 N N . PHE A 1 77 ? 5.551 5.562 -11.678 1.00 77.19 77 PHE A N 1
ATOM 600 C CA . PHE A 1 77 ? 4.476 5.786 -12.639 1.00 77.19 77 PHE A CA 1
ATOM 601 C C . PHE A 1 77 ? 3.466 6.788 -12.084 1.00 77.19 77 PHE A C 1
ATOM 603 O O . PHE A 1 77 ? 2.437 6.426 -11.514 1.00 77.19 77 PHE A O 1
ATOM 610 N N . ARG A 1 78 ? 3.718 8.079 -12.332 1.00 75.94 78 ARG A N 1
ATOM 611 C CA . ARG A 1 78 ? 2.849 9.191 -11.889 1.00 75.94 78 ARG A CA 1
ATOM 612 C C . ARG A 1 78 ? 1.386 9.066 -12.337 1.00 75.94 78 ARG A C 1
ATOM 614 O O . ARG A 1 78 ? 0.525 9.707 -11.745 1.00 75.94 78 ARG A O 1
ATOM 621 N N . ILE A 1 79 ? 1.102 8.243 -13.349 1.00 75.88 79 ILE A N 1
ATOM 622 C CA . ILE A 1 79 ? -0.258 7.939 -13.812 1.00 75.88 79 ILE A CA 1
ATOM 623 C C . ILE A 1 79 ? -1.117 7.264 -12.727 1.00 75.88 79 ILE A C 1
ATOM 625 O O . ILE A 1 79 ? -2.325 7.472 -12.705 1.00 75.88 79 ILE A O 1
ATOM 629 N N . ILE A 1 80 ? -0.508 6.555 -11.767 1.00 74.62 80 ILE A N 1
ATOM 630 C CA . ILE A 1 80 ? -1.213 5.890 -10.655 1.00 74.62 80 ILE A CA 1
ATOM 631 C C . ILE A 1 80 ? -1.771 6.908 -9.636 1.00 74.62 80 ILE A C 1
ATOM 633 O O . ILE A 1 80 ? -2.738 6.610 -8.943 1.00 74.62 80 ILE A O 1
ATOM 637 N N . TYR A 1 81 ? -1.239 8.140 -9.585 1.00 73.44 81 TYR A N 1
ATOM 638 C CA . TYR A 1 81 ? -1.795 9.225 -8.757 1.00 73.44 81 TYR A CA 1
ATOM 639 C C . TYR A 1 81 ? -2.974 9.960 -9.402 1.00 73.44 81 TYR A C 1
ATOM 641 O O . TYR A 1 81 ? -3.636 10.762 -8.742 1.00 73.44 81 TYR A O 1
ATOM 649 N N . THR A 1 82 ? -3.224 9.739 -10.691 1.00 78.06 82 THR A N 1
ATOM 650 C CA . THR A 1 82 ? -4.347 10.380 -11.377 1.00 78.06 82 THR A CA 1
ATOM 651 C C . THR A 1 82 ? -5.588 9.500 -11.284 1.00 78.06 82 THR A C 1
ATOM 653 O O . THR A 1 82 ? -5.455 8.283 -11.380 1.00 78.06 82 THR A O 1
ATOM 656 N N . PRO A 1 83 ? -6.796 10.065 -11.105 1.00 75.12 83 PRO A N 1
ATOM 657 C CA . PRO A 1 83 ? -8.023 9.288 -11.204 1.00 75.12 83 PRO A CA 1
ATOM 658 C C . PRO A 1 83 ? -8.130 8.720 -12.622 1.00 75.12 83 PRO A C 1
ATOM 660 O O . PRO A 1 83 ? -8.387 9.445 -13.584 1.00 75.12 83 PRO A O 1
ATOM 663 N N . ILE A 1 84 ? -7.883 7.420 -12.748 1.00 78.06 84 ILE A N 1
ATOM 664 C CA . ILE A 1 84 ? -7.961 6.708 -14.018 1.00 78.06 84 ILE A CA 1
ATOM 665 C C . ILE A 1 84 ? -9.412 6.269 -14.194 1.00 78.06 84 ILE A C 1
ATOM 667 O O . ILE A 1 84 ? -9.935 5.504 -13.387 1.00 78.06 84 ILE A O 1
ATOM 671 N N . ASN A 1 85 ? -10.072 6.757 -15.245 1.00 78.50 85 ASN A N 1
ATOM 672 C CA . ASN A 1 85 ? -11.401 6.286 -15.630 1.00 78.50 85 ASN A CA 1
ATOM 673 C C . ASN A 1 85 ? -11.280 4.902 -16.288 1.00 78.50 85 ASN A C 1
ATOM 675 O O . ASN A 1 85 ? -11.337 4.782 -17.511 1.00 78.50 85 ASN A O 1
ATOM 679 N N . LEU A 1 86 ? -11.012 3.884 -15.472 1.00 79.94 86 LEU A N 1
ATOM 680 C CA . LEU A 1 86 ? -10.789 2.510 -15.901 1.00 79.94 86 LEU A CA 1
ATOM 681 C C . LEU A 1 86 ? -11.873 1.592 -15.336 1.00 79.94 86 LEU A C 1
ATOM 683 O O . LEU A 1 86 ? -12.311 1.759 -14.197 1.00 79.94 86 LEU A O 1
ATOM 687 N N . LEU A 1 87 ? -12.285 0.601 -16.124 1.00 81.56 87 LEU A N 1
ATOM 688 C CA . LEU A 1 87 ? -13.170 -0.455 -15.640 1.00 81.56 87 LEU A CA 1
ATOM 689 C C . LEU A 1 87 ? -12.398 -1.352 -14.660 1.00 81.56 87 LEU A C 1
ATOM 691 O O . LEU A 1 87 ? -11.236 -1.673 -14.937 1.00 81.56 87 LEU A O 1
ATOM 695 N N . PRO A 1 88 ? -13.026 -1.809 -13.560 1.00 82.88 88 PRO A N 1
ATOM 696 C CA . PRO A 1 88 ? -12.373 -2.660 -12.561 1.00 82.88 88 PRO A CA 1
ATOM 697 C C . PRO A 1 88 ? -11.799 -3.951 -13.162 1.00 82.88 88 PRO A C 1
ATOM 699 O O . PRO A 1 88 ? -10.795 -4.451 -12.676 1.00 82.88 88 PRO A O 1
ATOM 702 N N . GLU A 1 89 ? -12.369 -4.428 -14.270 1.00 89.75 89 GLU A N 1
ATOM 703 C CA . GLU A 1 89 ? -11.913 -5.597 -15.037 1.00 89.75 89 GLU A CA 1
ATOM 704 C C . GLU A 1 89 ? -10.497 -5.449 -15.615 1.00 89.75 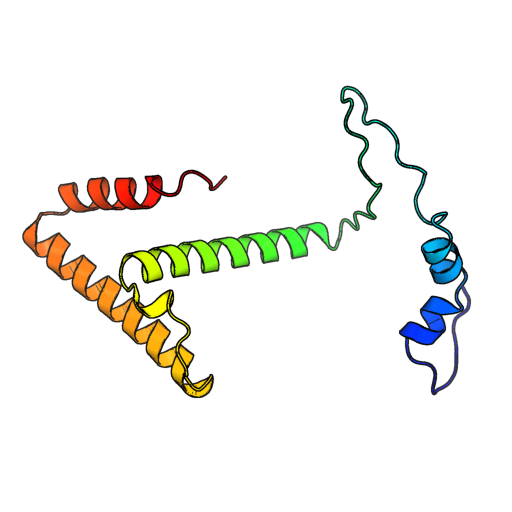89 GLU A C 1
ATOM 706 O O . GLU A 1 89 ? -9.818 -6.440 -15.844 1.00 89.75 89 GLU A O 1
ATOM 711 N N . THR A 1 90 ? -10.045 -4.215 -15.849 1.00 86.25 90 THR A N 1
ATOM 712 C CA . THR A 1 90 ? -8.753 -3.916 -16.500 1.00 86.25 90 THR A CA 1
ATOM 713 C C . THR A 1 90 ? -7.702 -3.376 -15.531 1.00 86.25 90 THR A C 1
ATOM 715 O O . THR A 1 90 ? -6.554 -3.146 -15.912 1.00 86.25 90 THR A O 1
ATOM 718 N N . VAL A 1 91 ? -8.076 -3.162 -14.265 1.00 85.69 91 VAL A N 1
ATOM 719 C CA . VAL A 1 91 ? -7.158 -2.649 -13.239 1.00 85.69 91 VAL A CA 1
ATOM 720 C C . VAL A 1 91 ? -6.059 -3.667 -12.953 1.00 85.69 91 VAL A C 1
ATOM 722 O O . VAL A 1 91 ? -4.895 -3.281 -12.857 1.00 85.69 91 VAL A O 1
ATOM 725 N N . ASP A 1 92 ? -6.401 -4.954 -12.895 1.00 87.44 92 ASP A N 1
ATOM 726 C CA . ASP A 1 92 ? -5.436 -6.026 -12.631 1.00 87.44 92 ASP A CA 1
ATOM 727 C C . ASP A 1 92 ? -4.325 -6.062 -13.690 1.00 87.44 92 ASP A C 1
ATOM 729 O O . ASP A 1 92 ? -3.141 -6.112 -13.344 1.00 87.44 92 ASP A O 1
ATOM 733 N N . ASP A 1 93 ? -4.682 -5.920 -14.970 1.00 88.38 93 ASP A N 1
ATOM 734 C CA . ASP A 1 93 ? -3.718 -5.853 -16.072 1.00 88.38 93 ASP A CA 1
ATOM 735 C C . ASP A 1 93 ? -2.787 -4.644 -15.937 1.00 88.38 93 ASP A C 1
ATOM 737 O O . ASP A 1 93 ? -1.572 -4.766 -16.109 1.00 88.38 93 ASP A O 1
ATOM 741 N N . V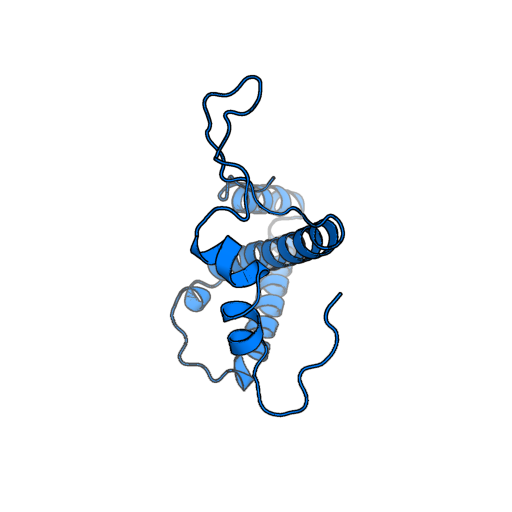AL A 1 94 ? -3.325 -3.475 -15.574 1.00 87.06 94 VAL A N 1
ATOM 742 C CA . VAL A 1 94 ? -2.522 -2.261 -15.357 1.00 87.06 94 VAL A CA 1
ATOM 743 C C . VAL A 1 94 ? -1.530 -2.452 -14.213 1.00 87.06 94 VAL A C 1
ATOM 745 O O . VAL A 1 94 ? -0.371 -2.039 -14.334 1.00 87.06 94 VAL A O 1
ATOM 748 N N . ILE A 1 95 ? -1.938 -3.101 -13.119 1.00 85.69 95 ILE A N 1
ATOM 749 C CA . ILE A 1 95 ? -1.039 -3.389 -11.997 1.00 85.69 95 ILE A CA 1
ATOM 750 C C . ILE A 1 95 ? 0.051 -4.380 -12.413 1.00 85.69 95 ILE A C 1
ATOM 752 O O . ILE A 1 95 ? 1.230 -4.129 -12.150 1.00 85.69 95 ILE A O 1
ATOM 756 N N . ILE A 1 96 ? -0.303 -5.465 -13.107 1.00 85.31 96 ILE A N 1
ATOM 757 C CA . ILE A 1 96 ? 0.664 -6.466 -13.579 1.00 85.31 96 ILE A CA 1
ATOM 758 C C . ILE A 1 96 ? 1.672 -5.830 -14.542 1.00 85.31 96 ILE A C 1
ATOM 760 O O . ILE A 1 96 ? 2.880 -5.995 -14.358 1.00 85.31 96 ILE A O 1
ATOM 764 N N . VAL A 1 97 ? 1.209 -5.046 -15.520 1.00 87.62 97 VAL A N 1
ATOM 765 C CA . VAL A 1 97 ? 2.078 -4.337 -16.472 1.00 87.62 97 VAL A CA 1
ATOM 766 C C . VAL A 1 97 ? 3.000 -3.358 -15.748 1.00 87.62 97 VAL A C 1
ATOM 768 O O . VAL A 1 97 ? 4.194 -3.313 -16.051 1.00 87.62 97 VAL A O 1
ATOM 771 N N . SER A 1 98 ? 2.492 -2.628 -14.751 1.00 84.81 98 SER A N 1
ATOM 772 C CA . SER A 1 98 ? 3.301 -1.713 -13.934 1.00 84.81 98 SER A CA 1
ATOM 773 C C . SER A 1 98 ? 4.411 -2.459 -13.183 1.00 84.81 98 SER A C 1
ATOM 775 O O . SER A 1 98 ? 5.567 -2.032 -13.201 1.00 84.81 98 SER A O 1
ATOM 777 N N . CYS A 1 99 ? 4.101 -3.616 -12.591 1.00 82.19 99 CYS A N 1
ATOM 778 C CA . CYS A 1 99 ? 5.084 -4.483 -11.936 1.00 82.19 99 CYS A CA 1
ATOM 779 C C . CYS A 1 99 ? 6.130 -5.029 -12.921 1.00 82.19 99 CYS A C 1
ATOM 781 O O . CYS A 1 99 ? 7.330 -4.979 -12.647 1.00 82.19 99 CYS A O 1
ATOM 783 N N . CYS A 1 100 ? 5.702 -5.516 -14.089 1.00 84.44 100 CYS A N 1
ATOM 784 C CA . CYS A 1 100 ? 6.603 -6.009 -15.130 1.00 84.44 100 CYS A CA 1
ATOM 785 C C . CYS A 1 100 ? 7.540 -4.908 -15.638 1.00 84.44 100 CYS A C 1
ATOM 787 O O . CYS A 1 100 ? 8.740 -5.141 -15.785 1.00 84.44 100 CYS A O 1
ATOM 789 N N . PHE A 1 101 ? 7.022 -3.700 -15.868 1.00 85.69 101 PHE A N 1
ATOM 790 C CA . PHE A 1 101 ? 7.825 -2.582 -16.352 1.00 85.69 101 PHE A CA 1
ATOM 791 C C . PHE A 1 101 ? 8.801 -2.080 -15.289 1.00 85.69 101 PHE A C 1
ATOM 793 O O . PHE A 1 101 ? 9.956 -1.803 -15.604 1.00 85.69 101 PHE A O 1
ATOM 800 N N . HIS A 1 102 ? 8.379 -2.032 -14.022 1.00 80.94 102 HIS A N 1
ATOM 801 C CA . HIS A 1 102 ? 9.275 -1.739 -12.906 1.00 80.94 102 HIS A CA 1
ATOM 802 C C . HIS A 1 102 ? 10.447 -2.729 -12.859 1.00 80.94 102 HIS A C 1
ATOM 804 O O . HIS A 1 102 ? 11.601 -2.313 -12.783 1.00 80.94 102 HIS A O 1
ATOM 810 N N . ASN A 1 103 ? 10.165 -4.029 -12.983 1.00 82.38 103 ASN A N 1
ATOM 811 C CA . ASN A 1 103 ? 11.194 -5.069 -12.994 1.00 82.38 103 ASN A CA 1
ATOM 812 C C . ASN A 1 103 ? 12.118 -4.967 -14.220 1.00 82.38 103 ASN A C 1
ATOM 814 O O . ASN A 1 103 ? 13.330 -5.108 -14.088 1.00 82.38 103 ASN A O 1
ATOM 818 N N . LEU A 1 104 ? 11.578 -4.642 -15.397 1.00 83.75 104 LEU A N 1
ATOM 819 C CA . LEU A 1 104 ? 12.377 -4.448 -16.609 1.00 83.75 104 LEU A CA 1
ATOM 820 C C . LEU A 1 104 ? 13.311 -3.232 -16.495 1.00 83.75 104 LEU A C 1
ATOM 822 O O . LEU A 1 104 ? 14.493 -3.325 -16.824 1.00 83.75 104 LEU A O 1
ATOM 826 N N . LEU A 1 105 ? 12.804 -2.095 -16.004 1.00 80.12 105 LEU A N 1
ATOM 827 C CA . LEU A 1 105 ? 13.610 -0.897 -15.741 1.00 80.12 105 LEU A CA 1
ATOM 828 C C . LEU A 1 105 ? 14.659 -1.149 -14.652 1.00 80.12 105 LEU A C 1
ATOM 830 O O . LEU A 1 105 ? 15.785 -0.643 -14.736 1.00 80.12 105 LEU A O 1
ATOM 834 N N . ARG A 1 106 ? 14.309 -1.966 -13.652 1.00 78.19 106 ARG A N 1
ATOM 835 C CA . ARG A 1 106 ? 15.235 -2.453 -12.632 1.00 78.19 106 ARG A CA 1
ATOM 836 C C . ARG A 1 106 ? 16.399 -3.194 -13.275 1.00 78.19 106 ARG A C 1
ATOM 838 O O . ARG A 1 106 ? 17.543 -2.779 -13.118 1.00 78.19 106 ARG A O 1
ATOM 845 N N . ASP A 1 107 ? 16.131 -4.209 -14.078 1.00 78.56 107 ASP A N 1
ATOM 846 C CA . ASP A 1 107 ? 17.188 -5.016 -14.690 1.00 78.56 107 ASP A CA 1
ATOM 847 C C . ASP A 1 107 ? 18.016 -4.215 -15.719 1.00 78.56 107 ASP A C 1
ATOM 849 O O . ASP A 1 107 ? 19.247 -4.338 -15.789 1.00 78.56 107 ASP A O 1
ATOM 853 N N . ALA A 1 108 ? 17.378 -3.303 -16.460 1.00 78.38 108 ALA A N 1
ATOM 854 C CA . ALA A 1 108 ? 18.041 -2.433 -17.433 1.00 78.38 108 ALA A CA 1
ATOM 855 C C . ALA A 1 108 ? 19.005 -1.416 -16.795 1.00 78.38 108 ALA A C 1
ATOM 857 O O . ALA A 1 108 ? 20.018 -1.062 -17.401 1.00 78.38 108 ALA A O 1
ATOM 858 N N . TYR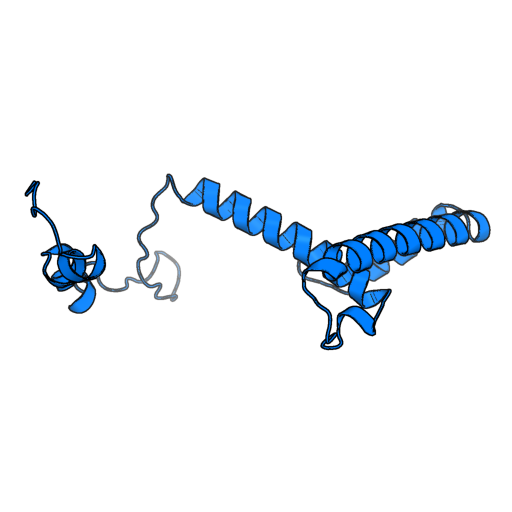 A 1 109 ? 18.729 -0.935 -15.581 1.00 73.50 109 TYR A N 1
ATOM 859 C CA . TYR A 1 109 ? 19.652 -0.035 -14.884 1.00 73.50 109 TYR A CA 1
ATOM 860 C C . TYR A 1 109 ? 20.707 -0.809 -14.061 1.00 73.50 109 TYR A C 1
ATOM 862 O O . TYR A 1 109 ? 21.839 -0.340 -13.967 1.00 73.50 109 TYR A O 1
ATOM 870 N N . ILE A 1 110 ? 20.426 -2.041 -13.587 1.00 73.94 110 ILE A N 1
ATOM 871 C CA . ILE A 1 110 ? 21.411 -2.901 -12.897 1.00 73.94 110 ILE A CA 1
ATOM 872 C C . ILE A 1 110 ? 22.507 -3.286 -13.886 1.00 73.94 110 ILE A C 1
ATOM 874 O O . ILE A 1 110 ? 23.691 -3.221 -13.556 1.00 73.94 110 ILE A O 1
ATOM 878 N N . SER A 1 111 ? 22.116 -3.620 -15.116 1.00 76.81 111 SER A N 1
ATOM 879 C CA . SER A 1 111 ? 23.052 -3.943 -16.194 1.00 76.81 111 SER A CA 1
ATOM 880 C C . SER A 1 111 ? 23.911 -2.754 -16.645 1.00 76.81 111 SER A C 1
ATOM 882 O O . SER A 1 111 ? 25.031 -2.971 -17.096 1.00 76.81 111 SER A O 1
ATOM 884 N N . LYS A 1 112 ? 23.438 -1.505 -16.499 1.00 70.62 112 LYS A N 1
ATOM 885 C CA . LYS A 1 112 ? 24.185 -0.295 -16.897 1.00 70.62 112 LYS A CA 1
ATOM 886 C C . LYS A 1 112 ? 25.064 0.311 -15.799 1.00 70.62 112 LYS A C 1
ATOM 888 O O . LYS A 1 112 ? 26.148 0.790 -16.111 1.00 70.62 112 LYS A O 1
ATOM 893 N N . ALA A 1 113 ? 24.599 0.345 -14.550 1.00 68.50 113 ALA A N 1
ATOM 894 C CA . ALA A 1 113 ? 25.264 1.059 -13.450 1.00 68.50 113 ALA A CA 1
ATOM 895 C C . ALA A 1 113 ? 26.047 0.140 -12.492 1.00 68.50 113 ALA A C 1
ATOM 897 O O . ALA A 1 113 ? 26.785 0.621 -11.632 1.00 68.50 113 ALA A O 1
ATOM 898 N N . GLY A 1 114 ? 25.898 -1.181 -12.636 1.00 65.19 114 GLY A N 1
ATOM 899 C CA . GLY A 1 114 ? 26.424 -2.166 -11.697 1.00 65.19 114 GLY A CA 1
ATOM 900 C C . GLY A 1 114 ? 25.586 -2.257 -10.406 1.00 65.19 114 GLY A C 1
ATOM 901 O O . GLY A 1 114 ? 24.894 -1.310 -10.024 1.00 65.19 114 GLY A O 1
ATOM 902 N N . PRO A 1 115 ? 25.629 -3.398 -9.693 1.00 63.56 115 PRO A N 1
ATOM 903 C CA . PRO A 1 115 ? 24.735 -3.673 -8.560 1.00 63.56 115 PRO A CA 1
ATOM 904 C C . PRO A 1 115 ? 24.913 -2.725 -7.356 1.00 63.56 115 PRO A C 1
ATOM 906 O O . PRO A 1 115 ? 23.983 -2.560 -6.568 1.00 63.56 115 PRO A O 1
ATOM 909 N N . SER A 1 116 ? 26.074 -2.072 -7.225 1.00 59.50 116 SER A N 1
ATOM 910 C CA . SER A 1 116 ? 26.404 -1.196 -6.090 1.00 59.50 116 SER A CA 1
ATOM 911 C C . SER A 1 116 ? 25.612 0.116 -6.079 1.00 59.50 116 SER A C 1
ATOM 913 O O . SER A 1 116 ? 25.162 0.544 -5.021 1.00 59.50 116 SER A O 1
ATOM 915 N N . TYR A 1 117 ? 25.415 0.749 -7.239 1.00 56.84 117 TYR A N 1
ATOM 916 C CA . TYR A 1 117 ? 24.768 2.066 -7.324 1.00 56.84 117 TYR A CA 1
ATOM 917 C C . TYR A 1 117 ? 23.256 1.975 -7.071 1.00 56.84 117 TYR A C 1
ATOM 919 O O . TYR A 1 117 ? 22.638 2.833 -6.442 1.00 56.84 117 TYR A O 1
ATOM 927 N N . TYR A 1 118 ? 22.651 0.884 -7.537 1.00 58.69 118 TYR A N 1
ATOM 928 C CA . TYR A 1 118 ? 21.216 0.661 -7.433 1.00 58.69 118 TYR A CA 1
ATOM 929 C C . TYR A 1 118 ? 20.759 0.444 -5.990 1.00 58.69 118 TYR A C 1
ATOM 931 O O . TYR A 1 118 ? 19.732 0.982 -5.586 1.00 58.69 118 TYR A O 1
ATOM 939 N N . HIS A 1 119 ? 21.517 -0.329 -5.208 1.00 59.16 119 HIS A N 1
ATOM 940 C CA . HIS A 1 119 ? 21.201 -0.576 -3.803 1.00 59.16 119 HIS A CA 1
ATOM 941 C C . HIS A 1 119 ? 21.165 0.731 -3.003 1.00 59.16 119 HIS A C 1
ATOM 943 O O . HIS A 1 119 ? 20.244 0.944 -2.218 1.00 59.16 119 HIS A O 1
ATOM 949 N N . GLU A 1 120 ? 22.116 1.627 -3.261 1.00 59.25 120 GLU A N 1
ATOM 950 C CA . GLU A 1 120 ? 22.219 2.917 -2.586 1.00 59.25 120 GLU A CA 1
ATOM 951 C C . GLU A 1 120 ? 21.090 3.868 -3.008 1.00 59.25 120 GLU A C 1
ATOM 953 O O . GLU A 1 120 ? 20.352 4.358 -2.157 1.00 59.25 120 GLU A O 1
ATOM 958 N N . HIS A 1 121 ? 20.856 4.053 -4.312 1.00 60.94 121 HIS A N 1
ATOM 959 C CA . HIS A 1 121 ? 19.813 4.961 -4.803 1.00 60.94 121 HIS A CA 1
ATOM 960 C C . HIS A 1 121 ? 18.390 4.472 -4.476 1.00 60.94 121 HIS A C 1
ATOM 962 O O . HIS A 1 121 ? 17.512 5.278 -4.166 1.00 60.94 121 HIS A O 1
ATOM 968 N N . TYR A 1 122 ? 18.144 3.157 -4.502 1.00 59.94 122 TYR A N 1
ATOM 969 C CA . TYR 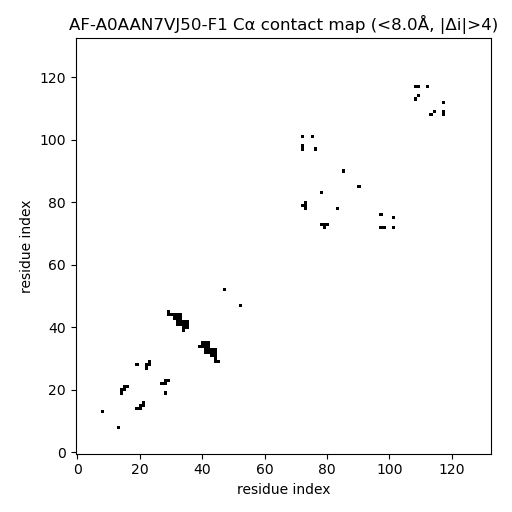A 1 122 ? 16.844 2.586 -4.135 1.00 59.94 122 TYR A CA 1
ATOM 970 C C . TYR A 1 122 ? 16.599 2.668 -2.628 1.00 59.94 122 TYR A C 1
ATOM 972 O O . TYR A 1 122 ? 15.491 2.993 -2.206 1.00 59.94 122 TYR A O 1
ATOM 980 N N . GLN A 1 123 ? 17.631 2.448 -1.805 1.00 57.06 123 GLN A N 1
ATOM 981 C CA . GLN A 1 123 ? 17.546 2.728 -0.372 1.00 57.06 123 GLN A CA 1
ATOM 982 C C . GLN A 1 123 ? 17.274 4.203 -0.103 1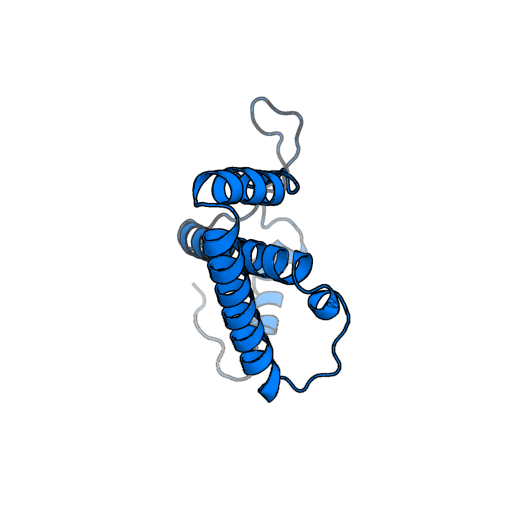.00 57.06 123 GLN A C 1
ATOM 984 O O . GLN A 1 123 ? 16.500 4.501 0.799 1.00 57.06 123 GLN A O 1
ATOM 989 N N . THR A 1 124 ? 17.868 5.122 -0.866 1.00 59.16 124 THR A N 1
ATOM 990 C CA . THR A 1 124 ? 17.584 6.552 -0.727 1.00 59.16 124 THR A CA 1
ATOM 991 C C . THR A 1 124 ? 16.133 6.853 -1.097 1.00 59.16 124 THR A C 1
ATOM 993 O O . THR A 1 124 ? 15.451 7.465 -0.288 1.00 59.16 124 THR A O 1
ATOM 996 N N . LEU A 1 125 ? 15.601 6.337 -2.212 1.00 56.41 125 LEU A N 1
ATOM 997 C CA . LEU A 1 125 ? 14.174 6.472 -2.564 1.00 56.41 125 LEU A CA 1
ATOM 998 C C . LEU A 1 125 ? 13.241 5.892 -1.485 1.00 56.41 125 LEU A C 1
ATOM 1000 O O . LEU A 1 125 ? 12.289 6.550 -1.075 1.00 56.41 125 LEU A O 1
ATOM 1004 N N . CYS A 1 126 ? 13.567 4.715 -0.941 1.00 51.53 126 CYS A N 1
ATOM 1005 C CA . CYS A 1 126 ? 12.830 4.121 0.178 1.00 51.53 126 CYS A CA 1
ATOM 1006 C C . CYS A 1 126 ? 12.942 4.946 1.478 1.00 51.53 126 CYS A C 1
ATOM 1008 O O . CYS A 1 126 ? 12.041 4.893 2.307 1.00 51.53 126 CYS A O 1
ATOM 1010 N N . LYS A 1 127 ? 14.023 5.716 1.671 1.00 50.41 127 LYS A N 1
ATOM 1011 C CA . LYS A 1 127 ? 14.235 6.609 2.828 1.00 50.41 127 LYS A CA 1
ATOM 1012 C C . LYS A 1 127 ? 13.553 7.976 2.681 1.00 50.41 127 LYS A C 1
ATOM 1014 O O . LYS A 1 127 ? 13.358 8.644 3.692 1.00 50.41 127 LYS A O 1
ATOM 1019 N N . ILE A 1 128 ? 13.175 8.396 1.467 1.00 49.75 128 ILE A N 1
ATOM 1020 C CA . ILE A 1 128 ? 12.448 9.662 1.219 1.00 49.75 128 ILE A CA 1
ATOM 1021 C C . ILE A 1 128 ? 10.987 9.583 1.712 1.00 49.75 128 ILE A C 1
ATOM 1023 O O . ILE A 1 128 ? 10.350 10.617 1.897 1.00 49.75 128 ILE A O 1
ATOM 1027 N N . HIS A 1 129 ? 10.493 8.387 2.054 1.00 47.72 129 HIS A N 1
ATOM 1028 C CA . HIS A 1 129 ? 9.332 8.198 2.928 1.00 47.72 129 HIS A CA 1
ATOM 1029 C C . HIS A 1 129 ? 9.784 7.841 4.355 1.00 47.72 129 HIS A C 1
ATOM 1031 O O . HIS A 1 129 ? 9.781 6.669 4.744 1.00 47.72 129 HIS A O 1
ATOM 1037 N N . PRO A 1 130 ? 10.176 8.828 5.182 1.00 39.53 130 PRO A N 1
ATOM 1038 C CA . PRO A 1 130 ? 10.414 8.589 6.589 1.00 39.53 130 PRO A CA 1
ATOM 1039 C C . PRO A 1 130 ? 9.049 8.450 7.259 1.00 39.53 130 PRO A C 1
ATOM 1041 O O . PRO A 1 130 ? 8.492 9.449 7.681 1.00 39.53 130 PRO A O 1
ATOM 1044 N N . GLN A 1 131 ? 8.479 7.247 7.280 1.00 40.94 131 GLN A N 1
ATOM 1045 C CA . GLN A 1 131 ? 7.721 6.684 8.406 1.00 40.94 131 GLN A CA 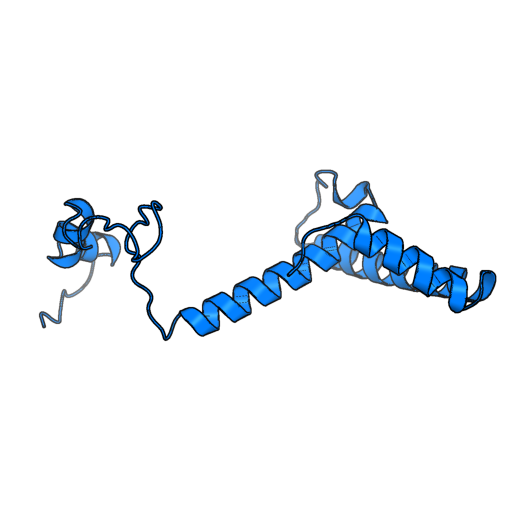1
ATOM 1046 C C . GLN A 1 131 ? 7.271 5.263 8.041 1.00 40.94 131 GLN A C 1
ATOM 1048 O O . GLN A 1 131 ? 6.190 5.049 7.496 1.00 40.94 131 GLN A O 1
ATOM 1053 N N . THR A 1 132 ? 8.067 4.255 8.392 1.00 36.03 132 THR A N 1
ATOM 1054 C CA . THR A 1 132 ? 7.524 2.909 8.619 1.00 36.03 132 THR A CA 1
ATOM 1055 C C . THR A 1 132 ? 8.336 2.221 9.711 1.00 36.03 132 THR A C 1
ATOM 1057 O O . THR A 1 132 ? 9.424 1.703 9.466 1.00 36.03 132 THR A O 1
ATOM 1060 N N . ILE A 1 133 ? 7.789 2.262 10.927 1.00 36.69 133 ILE A N 1
ATOM 1061 C CA . ILE A 1 133 ? 7.987 1.241 11.965 1.00 36.69 133 ILE A CA 1
ATOM 1062 C C . ILE A 1 133 ? 6.916 0.157 11.744 1.00 36.69 133 ILE A C 1
ATOM 1064 O O . ILE A 1 133 ? 5.780 0.498 11.326 1.00 36.69 133 ILE A O 1
#